Protein AF-A0A3Q0SP60-F1 (afdb_monomer_lite)

pLDDT: mean 91.22, std 12.53, range [48.22, 98.62]

Sequence (65 aa):
IFVSGLRDVAVLVFANKQDLPSAMAVSDITEALGLKGWLVQPSCAVSGSGLVEGLDWLSNQIQNQ

Secondary structure (DSSP, 8-state):
---GGGTT---EEEE--TTSTTPPPHHHHHHHHT-TTSEEEE--TTT-TTHHHHHHHHHHHHHT-

Foldseek 3Di:
DDDVPCVLPADEAEQEPPVDPPRDDQVVVCVVVVVPPHHYFYYYPVVGPRVVVRVVVNVVSVVVD

Organism: Amphilophus citrinellus (NCBI:txid61819)

Radius of gyration: 12.7 Å; chains: 1; bounding box: 30×21×33 Å

InterPro domains:
  IPR006689 Small GTPase superfamily, ARF/SAR type [PF00025] (6-62)
  IPR024156 Small GTPase superfamily, ARF type [P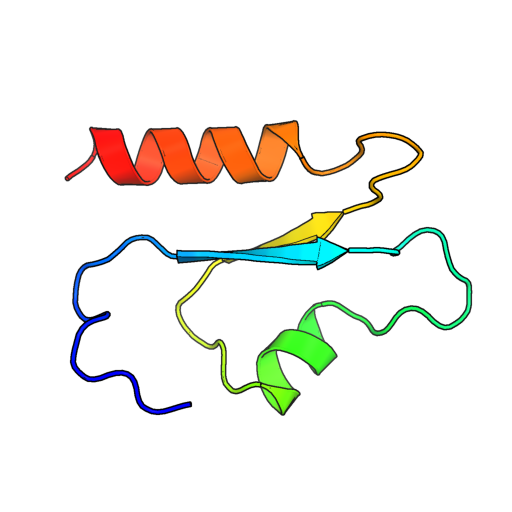THR11711] (6-61)
  IPR027417 P-loop containing nucleoside triphosphate hydrolase [G3DSA:3.40.50.300] (3-65)
  IPR027417 P-loop containing nucleoside triphosphate hydrolase [SSF52540] (6-64)

Structure (mmCIF, N/CA/C/O backbone):
data_AF-A0A3Q0SP60-F1
#
_entry.id   AF-A0A3Q0SP60-F1
#
loop_
_atom_site.group_PDB
_atom_site.id
_atom_site.type_symbol
_atom_site.label_atom_id
_atom_site.label_alt_id
_atom_site.label_comp_id
_atom_site.label_asym_id
_atom_site.label_entity_id
_atom_site.label_seq_id
_atom_site.pdbx_PDB_ins_code
_atom_site.Cartn_x
_atom_site.Cartn_y
_atom_site.Cartn_z
_atom_site.occupancy
_atom_site.B_iso_or_equiv
_atom_site.auth_seq_id
_atom_site.auth_comp_id
_atom_site.auth_asym_id
_atom_site.auth_atom_id
_atom_site.pdbx_PDB_model_num
ATOM 1 N N . ILE A 1 1 ? -13.104 -12.910 -3.133 1.00 54.22 1 ILE A N 1
ATOM 2 C CA . ILE A 1 1 ? -12.704 -13.306 -1.762 1.00 54.22 1 ILE A CA 1
ATOM 3 C C . ILE A 1 1 ? -13.893 -13.008 -0.847 1.00 54.22 1 ILE A C 1
ATOM 5 O O . ILE A 1 1 ? -14.244 -11.847 -0.721 1.00 54.22 1 ILE A O 1
ATOM 9 N N . PHE A 1 2 ? -14.573 -14.012 -0.285 1.00 48.22 2 PHE A N 1
ATOM 10 C CA . PHE A 1 2 ? -15.650 -13.795 0.695 1.00 48.22 2 PHE A CA 1
ATOM 11 C C . PHE A 1 2 ? -15.123 -14.184 2.077 1.00 48.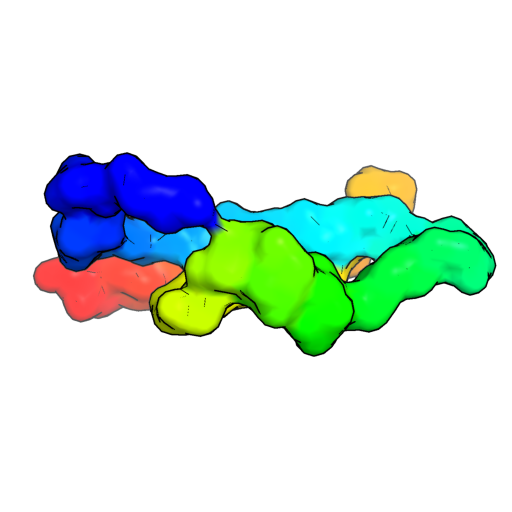22 2 PHE A C 1
ATOM 13 O O . PHE A 1 2 ? -15.107 -15.363 2.416 1.00 48.22 2 PHE A O 1
ATOM 20 N N . VAL A 1 3 ? -14.645 -13.207 2.855 1.00 60.44 3 VAL A N 1
ATOM 21 C CA . VAL A 1 3 ? -14.201 -13.437 4.239 1.00 60.44 3 VAL A CA 1
ATOM 22 C C . VAL A 1 3 ? -15.285 -12.909 5.168 1.00 60.44 3 VAL A C 1
ATOM 24 O O . VAL A 1 3 ? -15.395 -11.710 5.410 1.00 60.44 3 VAL A O 1
ATOM 27 N N . SER A 1 4 ? -16.129 -13.805 5.670 1.00 61.62 4 SER A N 1
ATOM 28 C CA . SER A 1 4 ? -17.209 -13.474 6.608 1.00 61.62 4 SER A CA 1
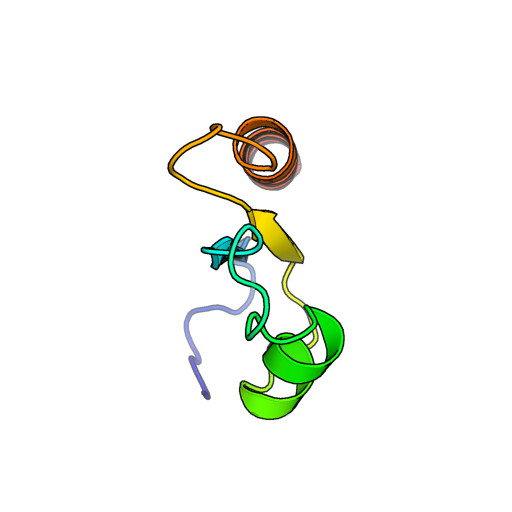ATOM 29 C C . SER A 1 4 ? -16.711 -12.827 7.908 1.00 61.62 4 SER A C 1
ATOM 31 O O . SER A 1 4 ? -17.486 -12.129 8.552 1.00 61.62 4 SER A O 1
ATOM 33 N N . GLY A 1 5 ? -15.433 -13.015 8.259 1.00 63.34 5 GLY A N 1
ATOM 34 C CA . GLY A 1 5 ? -14.790 -12.456 9.454 1.00 63.34 5 GLY A CA 1
ATOM 35 C C . GLY A 1 5 ? -14.119 -11.088 9.289 1.00 63.34 5 GLY A C 1
ATOM 36 O O . GLY A 1 5 ? -13.461 -10.652 10.222 1.00 63.34 5 GLY A O 1
ATOM 37 N N . LEU A 1 6 ? -14.240 -10.423 8.133 1.00 72.31 6 LEU A N 1
ATOM 38 C CA . LEU A 1 6 ? -13.676 -9.075 7.915 1.00 72.31 6 LEU A CA 1
ATOM 39 C C . LEU A 1 6 ? -14.726 -7.957 7.967 1.00 72.31 6 LEU A C 1
ATOM 41 O O . LEU A 1 6 ? -14.419 -6.813 7.641 1.00 72.31 6 LEU A O 1
ATOM 45 N N . ARG A 1 7 ? -15.967 -8.269 8.362 1.00 70.00 7 ARG A N 1
ATOM 46 C CA . ARG A 1 7 ? -16.938 -7.222 8.701 1.00 70.00 7 ARG A CA 1
ATOM 47 C C . ARG A 1 7 ? -16.371 -6.477 9.910 1.00 70.00 7 ARG A C 1
ATOM 49 O O . ARG A 1 7 ? -16.024 -7.118 10.893 1.00 70.00 7 ARG A O 1
ATOM 56 N N . ASP A 1 8 ? -16.211 -5.166 9.775 1.00 79.00 8 ASP A N 1
ATOM 57 C CA . ASP A 1 8 ? -15.704 -4.243 10.804 1.00 79.00 8 ASP A CA 1
ATOM 58 C C . ASP A 1 8 ? -14.184 -4.266 11.066 1.00 79.00 8 ASP A C 1
ATOM 60 O O . ASP A 1 8 ? -13.694 -3.598 11.976 1.00 79.00 8 ASP A O 1
ATOM 64 N N . VAL A 1 9 ? -13.400 -4.958 10.233 1.00 87.56 9 VAL A N 1
ATOM 65 C CA . VAL A 1 9 ? -11.930 -4.912 10.309 1.00 87.56 9 VAL A CA 1
ATOM 66 C C . VAL A 1 9 ? -11.386 -3.892 9.312 1.00 87.56 9 VAL A C 1
ATOM 68 O O . VAL A 1 9 ? -11.709 -3.938 8.124 1.00 87.56 9 VAL A O 1
ATOM 71 N N . ALA A 1 10 ? -10.514 -2.994 9.776 1.00 91.62 10 ALA A N 1
ATOM 72 C CA . ALA A 1 10 ? -9.741 -2.129 8.894 1.00 91.62 10 ALA A CA 1
ATOM 73 C C . ALA A 1 10 ? -8.745 -2.971 8.079 1.00 91.62 10 ALA A C 1
ATOM 75 O O . ALA A 1 10 ?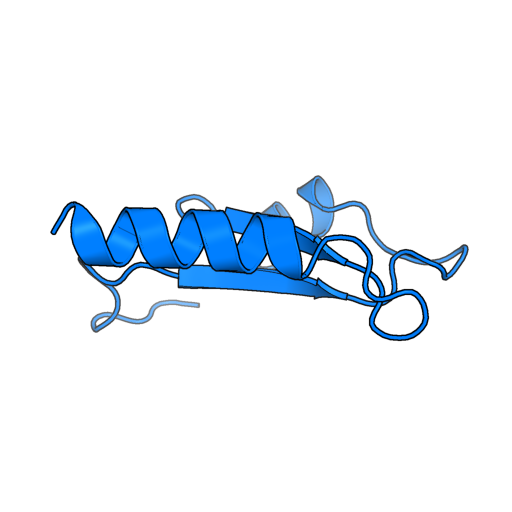 -7.891 -3.659 8.640 1.00 91.62 10 ALA A O 1
ATOM 76 N N . VAL A 1 11 ? -8.847 -2.918 6.750 1.00 94.06 11 VAL A N 1
ATOM 77 C CA . VAL A 1 11 ? -7.964 -3.660 5.840 1.00 94.06 11 VAL A CA 1
ATOM 78 C C . VAL A 1 11 ? -7.208 -2.681 4.951 1.00 94.06 11 VAL A C 1
ATOM 80 O O . VAL A 1 11 ? -7.805 -1.914 4.196 1.00 94.06 11 VAL A O 1
ATOM 83 N N . LEU A 1 12 ? -5.881 -2.754 5.036 1.00 97.06 12 LEU A N 1
ATOM 84 C CA . LEU A 1 12 ? -4.938 -2.086 4.147 1.00 97.06 12 LEU A CA 1
ATOM 85 C C . LEU A 1 12 ? -4.309 -3.124 3.215 1.00 97.06 12 LEU A C 1
ATOM 87 O O . LEU A 1 12 ? -3.732 -4.110 3.677 1.00 97.06 12 LEU A O 1
ATOM 91 N N . VAL A 1 13 ? -4.371 -2.882 1.909 1.00 97.50 13 VAL A N 1
ATOM 92 C CA . VAL A 1 13 ? -3.714 -3.704 0.889 1.00 97.50 13 VAL A CA 1
ATOM 93 C C . VAL A 1 13 ? -2.633 -2.877 0.208 1.00 97.50 13 VAL A C 1
ATOM 95 O O . VAL A 1 13 ? -2.922 -1.851 -0.395 1.00 97.50 13 VAL A O 1
ATOM 98 N N . PHE A 1 14 ? -1.385 -3.335 0.245 1.00 98.62 14 PHE A N 1
ATOM 99 C CA . PHE A 1 14 ? -0.317 -2.716 -0.535 1.00 98.62 14 PHE A CA 1
ATOM 100 C C . PHE A 1 14 ? -0.276 -3.291 -1.953 1.00 98.62 14 PHE A C 1
ATOM 102 O O . PHE A 1 14 ? 0.080 -4.456 -2.149 1.00 98.62 14 PHE A O 1
ATOM 109 N N . ALA A 1 15 ? -0.574 -2.459 -2.950 1.00 98.31 15 ALA A N 1
ATOM 110 C CA . ALA A 1 15 ? -0.261 -2.740 -4.346 1.00 98.31 15 ALA A CA 1
ATOM 111 C C . ALA A 1 15 ? 1.240 -2.505 -4.561 1.00 98.31 15 ALA A C 1
ATOM 113 O O . ALA A 1 15 ? 1.656 -1.460 -5.050 1.00 98.31 15 ALA A O 1
ATOM 114 N N . ASN A 1 16 ? 2.050 -3.459 -4.108 1.00 98.31 16 ASN A N 1
ATOM 115 C CA . ASN A 1 16 ? 3.507 -3.359 -4.101 1.00 98.31 16 ASN A CA 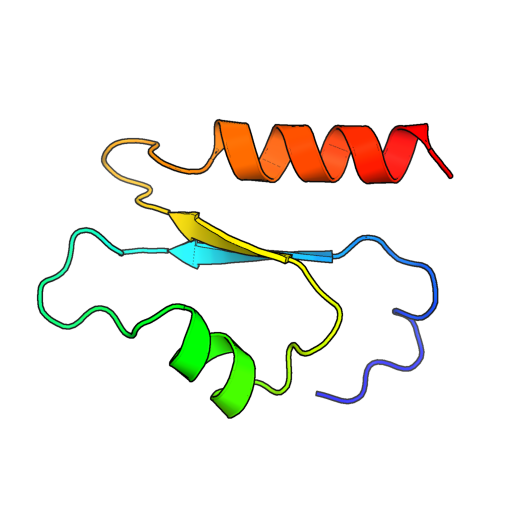1
ATOM 116 C C . ASN A 1 16 ? 4.113 -3.566 -5.504 1.00 98.31 16 ASN A C 1
ATOM 118 O O . ASN A 1 16 ? 3.496 -4.186 -6.372 1.00 98.31 16 ASN A O 1
ATOM 122 N N . LYS A 1 17 ? 5.368 -3.134 -5.674 1.00 98.06 17 LYS A N 1
ATOM 123 C CA . LYS A 1 17 ? 6.171 -3.167 -6.911 1.00 98.06 17 LYS A CA 1
ATOM 124 C C . LYS A 1 17 ? 5.758 -2.153 -7.983 1.00 98.06 17 LYS A C 1
ATOM 126 O O . LYS A 1 17 ? 5.913 -2.415 -9.175 1.00 98.06 17 LYS A O 1
ATOM 131 N N . GLN A 1 18 ? 5.230 -0.999 -7.574 1.00 98.25 18 GLN A N 1
ATOM 132 C CA . GLN A 1 18 ? 4.829 0.077 -8.499 1.00 98.25 18 GLN A CA 1
ATOM 133 C C . GLN A 1 18 ? 6.012 0.764 -9.205 1.00 98.25 18 GLN A C 1
ATOM 135 O O . GLN A 1 18 ? 5.813 1.622 -10.055 1.00 98.25 18 GLN A O 1
ATOM 140 N N . ASP A 1 19 ? 7.245 0.384 -8.879 1.00 97.62 19 ASP A N 1
ATOM 141 C CA . ASP A 1 19 ? 8.458 0.745 -9.611 1.00 97.62 19 ASP A CA 1
ATOM 142 C C . ASP A 1 19 ? 8.612 -0.000 -10.948 1.00 97.62 19 ASP A C 1
ATOM 144 O O . ASP A 1 19 ? 9.356 0.449 -11.821 1.00 97.62 19 ASP A O 1
ATOM 148 N N . LEU A 1 20 ? 7.927 -1.133 -11.130 1.00 97.94 20 LEU A N 1
ATOM 149 C CA . LEU A 1 20 ? 8.044 -1.925 -12.348 1.00 97.94 20 LEU A CA 1
ATOM 150 C C . LEU A 1 20 ? 7.202 -1.331 -13.488 1.00 97.94 20 LEU A C 1
ATOM 152 O O . LEU A 1 20 ? 6.036 -0.998 -13.283 1.00 97.94 20 LEU A O 1
ATOM 156 N N . PRO A 1 21 ? 7.716 -1.310 -14.731 1.00 96.06 21 PRO A N 1
ATOM 157 C CA . PRO A 1 21 ? 6.974 -0.788 -15.883 1.00 96.06 21 PRO A CA 1
ATOM 158 C C . PRO A 1 21 ? 5.730 -1.619 -16.234 1.00 96.06 21 PRO A C 1
ATOM 160 O O . PRO A 1 21 ? 4.832 -1.130 -16.908 1.00 96.06 21 PRO A O 1
ATOM 163 N N . SER A 1 22 ? 5.673 -2.876 -15.788 1.00 97.31 22 SER A N 1
ATOM 164 C CA . SER A 1 22 ? 4.526 -3.772 -15.957 1.00 97.31 22 SER A CA 1
ATOM 165 C C . SER A 1 22 ? 3.618 -3.825 -14.725 1.00 97.31 22 SER A C 1
ATOM 167 O O . SER A 1 22 ? 2.813 -4.752 -14.607 1.00 97.31 22 SER A O 1
ATOM 169 N N . ALA A 1 23 ? 3.787 -2.912 -13.764 1.00 97.69 23 ALA A N 1
ATOM 170 C CA . ALA A 1 23 ? 2.915 -2.846 -12.602 1.00 97.69 23 ALA A CA 1
ATOM 171 C C . ALA A 1 23 ? 1.476 -2.552 -13.042 1.00 97.69 23 ALA A C 1
ATOM 173 O O . ALA A 1 23 ? 1.220 -1.669 -13.860 1.00 97.69 23 ALA A O 1
ATOM 174 N N . MET A 1 24 ? 0.527 -3.309 -12.495 1.00 97.75 24 MET A N 1
ATOM 175 C CA . MET A 1 24 ? -0.889 -3.042 -12.716 1.00 97.75 24 MET A CA 1
ATOM 176 C C . MET A 1 24 ? -1.307 -1.765 -11.988 1.00 97.75 24 MET A C 1
ATOM 178 O O . MET A 1 24 ? -0.835 -1.494 -10.876 1.00 97.75 24 MET A O 1
ATOM 182 N N . ALA A 1 25 ? -2.246 -1.026 -12.583 1.00 97.75 25 ALA A N 1
ATOM 183 C CA . ALA A 1 25 ? -2.869 0.102 -11.915 1.00 97.75 25 ALA A CA 1
ATOM 184 C C . ALA A 1 25 ? -3.649 -0.377 -10.683 1.00 97.75 25 ALA A C 1
ATOM 186 O O . ALA A 1 25 ? -4.251 -1.454 -10.663 1.00 97.75 25 ALA A O 1
ATOM 187 N N . VAL A 1 26 ? -3.672 0.457 -9.646 1.00 97.75 26 VAL A N 1
ATOM 188 C CA . VAL A 1 26 ? -4.390 0.172 -8.395 1.00 97.75 26 VAL A CA 1
ATOM 189 C C . VAL A 1 26 ? -5.881 -0.085 -8.640 1.00 97.75 26 VAL A C 1
ATOM 191 O O . VAL A 1 26 ? -6.462 -0.957 -7.991 1.00 97.75 26 VAL A O 1
ATOM 194 N N . SER A 1 27 ? -6.494 0.623 -9.596 1.00 97.12 27 SER A N 1
ATOM 195 C CA . SER A 1 27 ? -7.886 0.406 -10.017 1.00 97.12 27 SER A CA 1
ATOM 196 C C . SER A 1 27 ? -8.125 -1.026 -10.486 1.00 97.12 27 SER A C 1
ATOM 198 O O . SER A 1 27 ? -9.073 -1.671 -10.042 1.00 97.12 27 SER A O 1
ATOM 200 N N . ASP A 1 28 ? -7.222 -1.540 -11.315 1.00 97.75 28 ASP A N 1
ATOM 201 C CA . ASP A 1 28 ? -7.362 -2.843 -11.962 1.00 97.75 28 ASP A CA 1
ATOM 202 C C . ASP A 1 28 ? -7.160 -3.962 -10.939 1.00 97.75 28 ASP A C 1
ATOM 204 O O . ASP A 1 28 ? -7.897 -4.945 -10.930 1.00 97.75 28 ASP A O 1
ATOM 208 N N . ILE A 1 29 ? -6.208 -3.784 -10.014 1.00 97.12 29 ILE A N 1
ATOM 209 C CA . ILE A 1 29 ? -6.007 -4.687 -8.870 1.00 97.12 29 ILE A CA 1
ATOM 210 C C . ILE A 1 29 ? -7.262 -4.712 -7.987 1.00 97.12 29 ILE A C 1
ATOM 212 O O . ILE A 1 29 ? -7.727 -5.783 -7.592 1.00 97.12 29 ILE A O 1
ATOM 216 N N . THR A 1 30 ? -7.819 -3.535 -7.686 1.00 96.12 30 THR A N 1
ATOM 217 C CA . THR A 1 30 ? -9.015 -3.393 -6.842 1.00 96.12 30 THR A CA 1
ATOM 218 C C . THR A 1 30 ? -10.207 -4.122 -7.451 1.00 96.12 30 THR A C 1
ATOM 220 O O . THR A 1 30 ? -10.932 -4.824 -6.740 1.00 96.12 30 THR A O 1
ATOM 223 N N . GLU A 1 31 ? -10.406 -3.981 -8.761 1.00 96.25 31 GLU A N 1
ATOM 224 C CA . GLU A 1 31 ? -11.480 -4.652 -9.485 1.00 96.25 31 GLU A CA 1
ATOM 225 C C . GLU A 1 31 ? -11.253 -6.163 -9.574 1.00 96.25 31 GLU A C 1
ATOM 227 O O . GLU A 1 31 ? -12.116 -6.931 -9.143 1.00 96.25 31 GLU A O 1
ATOM 232 N N . ALA A 1 32 ? -10.083 -6.594 -10.054 1.00 95.88 32 ALA A N 1
ATOM 233 C CA . ALA A 1 32 ? -9.773 -8.003 -10.287 1.00 95.88 32 ALA A CA 1
ATOM 234 C C . ALA A 1 32 ? -9.860 -8.854 -9.010 1.00 95.88 32 ALA A C 1
ATOM 236 O O . ALA A 1 32 ? -10.251 -10.021 -9.059 1.00 95.88 32 ALA A O 1
ATOM 237 N N . LEU A 1 33 ? -9.510 -8.272 -7.859 1.00 94.69 33 LEU A N 1
ATOM 238 C CA . LEU A 1 33 ? -9.534 -8.961 -6.567 1.00 94.69 33 LEU A CA 1
ATOM 239 C C . LEU A 1 33 ? -10.819 -8.706 -5.761 1.00 94.69 33 LEU A C 1
ATOM 241 O O . LEU A 1 33 ? -11.022 -9.338 -4.719 1.00 94.69 33 LEU A O 1
ATOM 245 N N . GLY A 1 34 ? -11.705 -7.828 -6.241 1.00 93.31 34 GLY A N 1
ATOM 246 C CA . GLY A 1 34 ? -12.954 -7.485 -5.562 1.00 93.31 34 GLY A CA 1
ATOM 247 C C . GLY A 1 34 ? -12.735 -6.777 -4.223 1.00 93.31 34 GLY A C 1
ATOM 248 O O . GLY A 1 34 ? -13.446 -7.058 -3.264 1.00 93.31 34 GLY A O 1
ATOM 249 N N . LEU A 1 35 ? -11.759 -5.868 -4.150 1.00 92.44 35 LEU A N 1
ATOM 250 C CA . LEU A 1 35 ? -11.354 -5.161 -2.921 1.00 92.44 35 LEU A CA 1
ATOM 251 C C . LEU A 1 35 ? -12.166 -3.876 -2.674 1.00 92.44 35 LEU A C 1
ATOM 253 O O . LEU A 1 35 ? -11.741 -2.997 -1.926 1.00 92.44 35 LEU A O 1
ATOM 257 N N . LYS A 1 36 ? -13.331 -3.740 -3.322 1.00 85.62 36 LYS A N 1
ATOM 258 C CA . LYS A 1 36 ? -14.223 -2.585 -3.158 1.00 85.62 36 LYS A CA 1
ATOM 259 C C . LYS A 1 36 ? -14.646 -2.482 -1.687 1.00 85.62 36 LYS A C 1
ATOM 261 O O . LYS A 1 36 ? -15.394 -3.327 -1.207 1.00 85.62 36 LYS A O 1
ATOM 266 N N . GLY A 1 37 ? -14.163 -1.449 -0.995 1.00 88.75 37 GLY A N 1
ATOM 267 C CA . GLY A 1 37 ? -14.422 -1.205 0.432 1.00 88.75 37 GLY A CA 1
ATOM 268 C C . GLY A 1 37 ? -13.176 -1.204 1.323 1.00 88.75 37 GLY A C 1
ATOM 269 O O . GLY A 1 37 ? -13.280 -0.835 2.488 1.00 88.75 37 GLY A O 1
ATOM 270 N N . TRP A 1 38 ? -12.006 -1.564 0.791 1.00 93.12 38 TRP A N 1
ATOM 271 C CA . TRP A 1 38 ? -10.725 -1.492 1.500 1.00 93.12 38 TRP A CA 1
ATOM 272 C C . TRP A 1 38 ? -9.779 -0.489 0.841 1.00 93.12 38 TRP A C 1
ATOM 274 O O . TRP A 1 38 ? -9.934 -0.168 -0.340 1.00 93.12 38 TRP A O 1
ATOM 284 N N . LEU A 1 39 ? -8.787 0.004 1.591 1.00 96.75 39 LEU A N 1
ATOM 285 C CA . LEU A 1 39 ? -7.752 0.856 1.012 1.00 96.75 39 LEU A CA 1
ATOM 286 C C . LEU A 1 39 ? -6.733 -0.011 0.273 1.00 96.75 39 LEU A C 1
ATOM 288 O O . LEU A 1 39 ? -6.102 -0.885 0.870 1.00 96.75 39 LEU A O 1
ATOM 292 N N . VAL A 1 40 ? -6.534 0.281 -1.010 1.00 98.12 40 VAL A N 1
ATOM 293 C CA . VAL A 1 40 ? -5.434 -0.269 -1.802 1.00 98.12 40 VAL A CA 1
ATOM 294 C C . VAL A 1 40 ? -4.408 0.838 -2.031 1.00 98.12 40 VAL A C 1
ATOM 296 O O . VAL A 1 40 ? -4.639 1.761 -2.807 1.00 98.12 40 VAL A O 1
ATOM 299 N N . GLN A 1 41 ? -3.284 0.762 -1.326 1.00 98.56 41 GLN A N 1
ATOM 300 C CA . GLN A 1 41 ? -2.227 1.766 -1.346 1.00 98.56 41 GLN A CA 1
ATOM 301 C C . GLN A 1 41 ? -1.136 1.357 -2.351 1.00 98.56 41 GLN A C 1
ATOM 303 O O . GLN A 1 41 ? -0.532 0.293 -2.174 1.00 98.56 41 GLN A O 1
ATOM 308 N N . PRO A 1 42 ? -0.842 2.160 -3.392 1.00 98.44 42 PRO A N 1
ATOM 309 C CA . PRO A 1 42 ? 0.323 1.916 -4.239 1.00 98.44 42 PRO A CA 1
ATOM 310 C C . PRO A 1 42 ? 1.599 2.004 -3.401 1.00 98.44 42 PRO A C 1
ATOM 312 O O . PRO A 1 42 ? 1.751 2.935 -2.604 1.00 98.44 42 PRO A O 1
ATOM 315 N N . SER A 1 43 ? 2.516 1.051 -3.575 1.00 98.62 43 SER A N 1
ATOM 316 C CA . SER A 1 43 ? 3.788 1.072 -2.854 1.00 98.62 43 SER A CA 1
ATOM 317 C C . SER A 1 43 ? 4.963 0.482 -3.633 1.00 98.62 43 SER A C 1
ATOM 319 O O . SER A 1 43 ? 4.809 -0.271 -4.600 1.00 98.62 43 SER A O 1
ATOM 321 N N . CYS A 1 44 ? 6.166 0.834 -3.186 1.00 98.38 44 CYS A N 1
ATOM 322 C CA . CYS A 1 44 ? 7.417 0.238 -3.639 1.00 98.38 44 CYS A CA 1
ATOM 323 C C . CYS A 1 44 ? 8.286 -0.078 -2.423 1.00 98.38 44 CYS A C 1
ATOM 325 O O . CYS A 1 44 ? 8.740 0.819 -1.717 1.00 98.38 44 CYS A O 1
ATOM 327 N N . ALA A 1 45 ? 8.541 -1.364 -2.184 1.00 97.56 45 ALA A N 1
ATOM 328 C CA . ALA A 1 45 ? 9.358 -1.808 -1.055 1.00 97.56 45 ALA A CA 1
ATOM 329 C C . ALA A 1 45 ? 10.841 -1.402 -1.165 1.00 97.56 45 ALA A C 1
ATOM 331 O O . ALA A 1 45 ? 11.519 -1.327 -0.146 1.00 97.56 45 ALA A O 1
ATOM 332 N N . VAL A 1 46 ? 11.346 -1.144 -2.377 1.00 97.38 46 VAL A N 1
ATOM 333 C CA . VAL A 1 46 ? 12.748 -0.746 -2.596 1.00 97.38 46 VAL A CA 1
ATOM 334 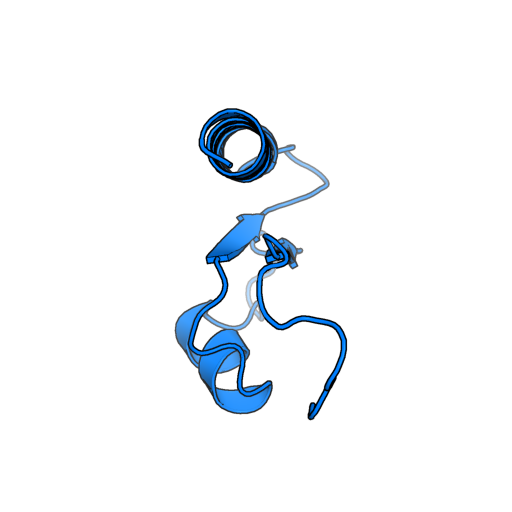C C . VAL A 1 46 ? 12.977 0.704 -2.176 1.00 97.38 46 VAL A C 1
ATOM 336 O O . VAL A 1 46 ? 13.964 0.999 -1.510 1.00 97.38 46 VAL A O 1
ATOM 339 N N . SER A 1 47 ? 12.069 1.609 -2.551 1.00 97.88 47 SER A N 1
ATOM 340 C CA . SER A 1 47 ? 12.154 3.028 -2.184 1.00 97.88 47 SER A CA 1
ATOM 341 C C . SER A 1 47 ? 11.491 3.344 -0.841 1.00 97.88 47 SER A C 1
ATOM 343 O O . SER A 1 47 ? 11.769 4.385 -0.254 1.00 97.88 47 SER A O 1
ATOM 345 N N . GLY A 1 48 ? 10.587 2.479 -0.375 1.00 97.94 48 GLY A N 1
ATOM 346 C CA . GLY A 1 48 ? 9.726 2.716 0.781 1.00 97.94 48 GLY A CA 1
ATOM 347 C C . GLY A 1 48 ? 8.499 3.589 0.486 1.00 97.94 48 GLY A C 1
ATOM 348 O O . GLY A 1 48 ? 7.720 3.861 1.399 1.00 97.94 48 GLY A O 1
ATOM 349 N N . SER A 1 49 ? 8.292 4.024 -0.763 1.00 98.44 49 SER A N 1
ATOM 350 C CA . SER A 1 49 ? 7.178 4.912 -1.123 1.00 98.44 49 SER A CA 1
ATOM 351 C C . SER A 1 49 ? 5.823 4.261 -0.845 1.00 98.44 49 SER A C 1
ATOM 353 O O . SER A 1 49 ? 5.628 3.089 -1.191 1.00 98.44 49 SER A O 1
ATOM 355 N N . GLY A 1 50 ? 4.879 5.022 -0.291 1.00 98.25 50 GLY A N 1
ATOM 356 C CA . GLY A 1 50 ? 3.515 4.568 -0.028 1.00 98.25 50 GLY A CA 1
ATOM 357 C C . GLY A 1 50 ? 3.354 3.772 1.267 1.00 98.25 50 GLY A C 1
ATOM 358 O O . GLY A 1 50 ? 2.222 3.518 1.670 1.00 98.25 50 GLY A O 1
ATOM 359 N N . LEU A 1 51 ? 4.447 3.356 1.923 1.00 98.31 51 LEU A N 1
ATOM 360 C CA . LEU A 1 51 ? 4.371 2.574 3.160 1.00 98.31 51 LEU A CA 1
ATOM 361 C C . LEU A 1 51 ? 3.876 3.417 4.334 1.00 98.31 51 LEU A C 1
ATOM 363 O O . LEU A 1 51 ? 2.991 2.972 5.061 1.00 98.31 51 LEU A O 1
ATOM 367 N N . VAL A 1 52 ? 4.431 4.620 4.506 1.00 98.25 52 VAL A N 1
ATOM 368 C CA . VAL A 1 52 ? 4.060 5.520 5.608 1.00 98.25 52 VAL A CA 1
ATOM 369 C C . VAL A 1 52 ? 2.613 5.963 5.447 1.00 98.25 52 VAL A C 1
ATOM 371 O O . VAL A 1 52 ? 1.835 5.820 6.377 1.00 98.25 52 VAL A O 1
ATOM 374 N N . GLU A 1 53 ? 2.213 6.379 4.248 1.00 98.25 53 GLU A N 1
ATOM 375 C CA . GLU A 1 53 ? 0.853 6.831 3.953 1.00 98.25 53 GLU A CA 1
ATOM 376 C C . GLU A 1 53 ? -0.188 5.734 4.219 1.00 98.25 53 GLU A C 1
ATOM 378 O O . GLU A 1 53 ? -1.233 5.987 4.823 1.00 98.25 53 GLU A O 1
ATOM 383 N N . GLY A 1 54 ? 0.111 4.494 3.812 1.00 98.06 54 GLY A N 1
ATOM 384 C CA . GLY A 1 54 ? -0.759 3.355 4.090 1.00 98.06 54 GLY A CA 1
ATOM 385 C C . GLY A 1 54 ? -0.862 3.051 5.586 1.00 98.06 54 GLY A C 1
ATOM 386 O O . GLY A 1 54 ? -1.960 2.827 6.098 1.00 98.06 54 GLY A O 1
ATOM 387 N N . LEU A 1 55 ? 0.269 3.056 6.296 1.00 98.06 55 LEU A N 1
ATOM 388 C CA . LEU A 1 55 ? 0.308 2.776 7.733 1.00 98.06 55 LEU A CA 1
ATOM 389 C C . LEU A 1 55 ? -0.335 3.890 8.566 1.00 98.06 55 LEU A C 1
ATOM 391 O O . LEU A 1 55 ? -1.026 3.581 9.534 1.00 98.06 55 LEU A O 1
ATOM 395 N N . ASP A 1 56 ? -0.182 5.151 8.171 1.00 97.62 56 ASP A N 1
ATOM 396 C CA . ASP A 1 56 ? -0.850 6.292 8.797 1.00 97.62 56 ASP A CA 1
ATOM 397 C C . ASP A 1 56 ? -2.367 6.179 8.646 1.00 97.62 56 ASP A C 1
ATOM 399 O O . ASP A 1 56 ? -3.107 6.351 9.618 1.00 97.62 56 ASP A O 1
ATOM 403 N N . TRP A 1 57 ? -2.852 5.817 7.452 1.00 97.25 57 TRP A N 1
ATOM 404 C CA . TRP A 1 57 ? -4.273 5.533 7.262 1.00 97.25 57 TRP A CA 1
ATOM 405 C C . TRP A 1 57 ? -4.746 4.403 8.178 1.00 97.25 57 TRP A C 1
ATOM 407 O O . TRP A 1 57 ? -5.761 4.559 8.856 1.00 97.25 57 TRP A O 1
ATOM 417 N N . LEU A 1 58 ? -4.006 3.291 8.241 1.00 96.69 58 LEU A N 1
ATOM 418 C CA . LEU A 1 58 ? -4.382 2.144 9.069 1.00 96.69 58 LEU A CA 1
ATOM 419 C C . LEU A 1 58 ? -4.397 2.502 10.562 1.00 96.69 58 LEU A C 1
ATOM 421 O O . LEU A 1 58 ? -5.343 2.145 11.260 1.00 96.69 58 LEU A O 1
ATOM 425 N N . SER A 1 59 ? -3.394 3.245 11.033 1.00 96.19 59 SER A N 1
ATOM 426 C CA . SER A 1 59 ? -3.325 3.763 12.404 1.00 96.19 59 SER A CA 1
ATOM 427 C C . SER A 1 59 ? -4.556 4.610 12.734 1.00 96.19 59 SER A C 1
ATOM 429 O O . SER A 1 59 ? -5.220 4.373 13.744 1.00 96.19 59 SER A O 1
ATOM 431 N N . ASN A 1 60 ? -4.938 5.519 11.831 1.00 95.50 60 ASN A N 1
ATOM 432 C CA . ASN A 1 60 ? -6.143 6.331 11.983 1.00 95.50 60 ASN A CA 1
ATOM 433 C C . ASN A 1 60 ? -7.427 5.489 11.983 1.00 95.50 60 ASN A C 1
ATOM 435 O O . ASN A 1 60 ? -8.354 5.809 12.721 1.00 95.50 60 ASN A O 1
ATOM 439 N N . GLN A 1 61 ? -7.517 4.426 11.178 1.00 93.81 61 GLN A N 1
ATOM 440 C CA . GLN A 1 61 ? -8.685 3.540 11.214 1.00 93.81 61 GLN A CA 1
ATOM 441 C C . GLN A 1 61 ? -8.801 2.816 12.558 1.00 93.81 61 GLN A C 1
ATOM 443 O O . GLN A 1 61 ? -9.900 2.720 13.084 1.00 93.81 61 GLN A O 1
ATOM 448 N N . ILE A 1 62 ? -7.685 2.349 13.128 1.00 91.56 62 ILE A N 1
ATOM 449 C CA . ILE A 1 62 ? -7.671 1.644 14.420 1.00 91.56 62 ILE A CA 1
ATOM 450 C C . ILE A 1 62 ? -8.009 2.591 15.578 1.00 91.56 62 ILE A C 1
ATOM 452 O O . ILE A 1 62 ? -8.706 2.196 16.503 1.00 91.56 62 ILE A O 1
ATOM 456 N N . GLN A 1 63 ? -7.527 3.836 15.541 1.00 87.94 63 GLN A N 1
ATOM 457 C CA . GLN A 1 63 ? -7.789 4.823 16.597 1.00 87.94 63 GLN A CA 1
ATOM 458 C C . GLN A 1 63 ? -9.223 5.368 16.597 1.00 87.94 63 GLN A C 1
ATOM 460 O O . GLN A 1 63 ? -9.684 5.840 17.631 1.00 87.94 63 GLN A O 1
ATOM 465 N N . ASN A 1 64 ? -9.900 5.351 15.446 1.00 72.00 64 ASN A N 1
ATOM 466 C CA . ASN A 1 64 ? -11.270 5.850 15.293 1.00 72.00 64 ASN A CA 1
ATOM 467 C C . ASN A 1 64 ? -12.337 4.741 15.398 1.00 72.00 64 ASN A C 1
ATOM 469 O O . ASN A 1 64 ? -13.500 4.993 15.076 1.00 72.00 64 ASN A O 1
ATOM 473 N N . GLN A 1 65 ? -11.943 3.533 15.814 1.00 56.91 65 GLN A N 1
ATOM 474 C CA . GLN A 1 65 ? -12.852 2.480 16.280 1.00 56.91 65 GLN A CA 1
ATOM 475 C C . GLN A 1 65 ? -13.110 2.633 17.780 1.00 56.91 65 GLN A C 1
ATOM 477 O O . GLN A 1 65 ? -14.272 2.403 18.184 1.00 56.91 65 GLN A O 1
#